Protein AF-A0A9N9NMV2-F1 (afdb_monomer_lite)

pLDDT: mean 78.72, std 19.02, range [40.41, 95.62]

Structure (mmCIF, N/CA/C/O backbone):
data_AF-A0A9N9NMV2-F1
#
_entry.id   AF-A0A9N9NMV2-F1
#
loop_
_atom_site.group_PDB
_atom_site.id
_atom_site.type_symbol
_atom_site.label_atom_id
_atom_site.label_alt_id
_atom_site.label_comp_id
_atom_site.label_asym_id
_atom_site.label_entity_id
_atom_site.label_seq_id
_atom_site.pdbx_PDB_ins_code
_atom_site.Cartn_x
_atom_site.Cartn_y
_atom_site.Cartn_z
_atom_site.occupancy
_atom_site.B_iso_or_equiv
_atom_site.auth_seq_id
_atom_site.auth_comp_id
_atom_site.auth_asym_id
_atom_site.auth_atom_id
_atom_site.pdbx_PDB_model_num
ATOM 1 N N . ALA A 1 1 ? -0.984 -2.106 3.814 1.00 90.88 1 ALA A N 1
ATOM 2 C CA . ALA A 1 1 ? -1.352 -2.382 2.408 1.00 90.88 1 ALA A CA 1
ATOM 3 C C . ALA A 1 1 ? -0.087 -2.462 1.559 1.00 90.88 1 ALA A C 1
ATOM 5 O O . ALA A 1 1 ? 0.941 -1.953 1.983 1.00 90.88 1 ALA A O 1
ATOM 6 N N . PHE A 1 2 ? -0.151 -3.123 0.405 1.00 92.06 2 PHE A N 1
ATOM 7 C CA . PHE A 1 2 ? 0.950 -3.248 -0.552 1.00 92.06 2 PHE A CA 1
ATOM 8 C C . PHE A 1 2 ? 0.561 -2.582 -1.870 1.00 92.06 2 PHE A C 1
ATOM 10 O O . PHE A 1 2 ? -0.522 -2.858 -2.385 1.00 92.06 2 PHE A O 1
ATOM 17 N N . ILE A 1 3 ? 1.445 -1.753 -2.418 1.00 92.06 3 ILE A N 1
ATOM 18 C CA . ILE A 1 3 ? 1.301 -1.085 -3.709 1.00 92.06 3 ILE A CA 1
ATOM 19 C C . ILE A 1 3 ? 2.307 -1.685 -4.689 1.00 92.06 3 ILE A C 1
ATOM 21 O O . ILE A 1 3 ? 3.514 -1.652 -4.457 1.00 92.06 3 ILE A O 1
ATOM 25 N N . GLY A 1 4 ? 1.809 -2.223 -5.797 1.00 89.44 4 GLY A N 1
ATOM 26 C CA . GLY A 1 4 ? 2.611 -2.765 -6.888 1.00 89.44 4 GLY A CA 1
ATOM 27 C C . GLY A 1 4 ? 2.454 -1.963 -8.178 1.00 89.44 4 GLY A C 1
ATOM 28 O O . GLY A 1 4 ? 1.461 -1.258 -8.374 1.00 89.44 4 GLY A O 1
ATOM 29 N N . GLY A 1 5 ? 3.424 -2.130 -9.079 1.00 84.69 5 GLY A N 1
ATOM 30 C CA . GLY A 1 5 ? 3.436 -1.458 -10.381 1.00 84.69 5 GLY A CA 1
ATOM 31 C C . GLY A 1 5 ? 4.019 -0.047 -10.341 1.00 84.69 5 GLY A C 1
ATOM 32 O O . GLY A 1 5 ? 3.703 0.753 -11.213 1.00 84.69 5 GLY A O 1
ATOM 33 N N . LEU A 1 6 ? 4.844 0.270 -9.336 1.00 86.69 6 LEU A N 1
ATOM 34 C CA . LEU A 1 6 ? 5.482 1.581 -9.249 1.00 86.69 6 LEU A CA 1
ATOM 35 C C . LEU A 1 6 ? 6.543 1.747 -10.351 1.00 86.69 6 LEU A C 1
ATOM 37 O O . LEU A 1 6 ? 7.266 0.786 -10.649 1.00 86.69 6 LEU A O 1
ATOM 41 N N . PRO A 1 7 ? 6.680 2.960 -10.921 1.00 82.88 7 PRO A N 1
ATOM 42 C CA . PRO A 1 7 ? 7.760 3.273 -11.850 1.00 82.88 7 PRO A CA 1
ATOM 43 C C . PRO A 1 7 ? 9.118 3.203 -11.142 1.00 82.88 7 PRO A C 1
ATOM 45 O O . PRO A 1 7 ? 9.213 3.293 -9.916 1.00 82.88 7 PRO A O 1
ATOM 48 N N . PHE A 1 8 ? 10.195 3.080 -11.918 1.00 77.81 8 PHE A N 1
ATOM 49 C CA . PHE A 1 8 ? 11.546 3.100 -11.357 1.00 77.81 8 PHE A CA 1
ATOM 50 C C . PHE A 1 8 ? 11.898 4.456 -10.754 1.00 77.81 8 PHE A C 1
ATOM 52 O O . PHE A 1 8 ? 12.479 4.521 -9.674 1.00 77.81 8 PHE A O 1
ATOM 59 N N . GLU A 1 9 ? 11.507 5.536 -11.413 1.00 81.81 9 GLU A N 1
ATOM 60 C CA . GLU A 1 9 ? 11.603 6.887 -10.878 1.00 81.81 9 GLU A CA 1
ATOM 61 C C . GLU A 1 9 ? 10.283 7.193 -10.175 1.00 81.81 9 GLU A C 1
ATOM 63 O O . GLU A 1 9 ? 9.286 7.553 -10.797 1.00 81.81 9 GLU A O 1
ATOM 68 N N . ILE A 1 10 ? 10.262 6.940 -8.867 1.00 86.38 10 ILE A N 1
ATOM 69 C CA . ILE A 1 10 ? 9.138 7.254 -7.991 1.00 86.38 10 ILE A CA 1
ATOM 70 C C . ILE A 1 10 ? 9.648 8.163 -6.887 1.00 86.38 10 ILE A C 1
ATOM 72 O O . ILE A 1 10 ? 10.691 7.890 -6.288 1.00 86.38 10 ILE A O 1
ATOM 76 N N . ASP A 1 11 ? 8.898 9.229 -6.660 1.00 89.44 11 ASP A N 1
ATOM 77 C CA . ASP A 1 11 ? 9.067 10.145 -5.548 1.00 89.44 11 ASP A CA 1
ATOM 78 C C . ASP A 1 11 ? 8.159 9.660 -4.411 1.00 89.44 11 ASP A C 1
ATOM 80 O O . ASP A 1 11 ? 6.947 9.515 -4.598 1.00 89.44 11 ASP A O 1
ATOM 84 N N . GLU A 1 12 ? 8.764 9.292 -3.281 1.00 90.69 12 GLU A N 1
ATOM 85 C CA . GLU A 1 12 ? 8.045 8.708 -2.146 1.00 90.69 12 GLU A CA 1
ATOM 86 C C . GLU A 1 12 ? 7.079 9.712 -1.509 1.00 90.69 12 GLU A C 1
ATOM 88 O O . GLU A 1 12 ? 5.968 9.327 -1.144 1.00 90.69 12 GLU A O 1
ATOM 93 N N . GLU A 1 13 ? 7.458 10.991 -1.445 1.00 91.94 13 GLU A N 1
ATOM 94 C CA . GLU A 1 13 ? 6.618 12.054 -0.890 1.00 91.94 13 GLU A CA 1
ATOM 95 C C . GLU A 1 13 ? 5.375 12.248 -1.760 1.00 91.94 13 GLU A C 1
ATOM 97 O O . GLU A 1 13 ? 4.256 12.166 -1.258 1.00 91.94 13 GLU A O 1
ATOM 102 N N . LYS A 1 14 ? 5.537 12.332 -3.086 1.00 92.69 14 LYS A N 1
ATOM 103 C CA . LYS A 1 14 ? 4.388 12.434 -4.005 1.00 92.69 14 LYS A CA 1
ATOM 104 C C . LYS A 1 14 ? 3.498 11.199 -3.975 1.00 92.69 14 LYS A C 1
ATOM 106 O O . LYS A 1 14 ? 2.275 11.307 -4.088 1.00 92.69 14 LYS A O 1
ATOM 111 N N . LEU A 1 15 ? 4.095 10.008 -3.866 1.00 92.31 15 LEU A N 1
ATOM 112 C CA . LEU A 1 15 ? 3.330 8.769 -3.730 1.00 92.31 15 LEU A CA 1
ATOM 113 C C . LEU A 1 15 ? 2.486 8.810 -2.455 1.00 92.31 15 LEU A C 1
ATOM 115 O O . LEU A 1 15 ? 1.306 8.462 -2.495 1.00 92.31 15 LEU A O 1
ATOM 119 N N . ARG A 1 16 ? 3.080 9.259 -1.347 1.00 94.69 16 ARG A N 1
ATOM 120 C CA . ARG A 1 16 ? 2.394 9.431 -0.072 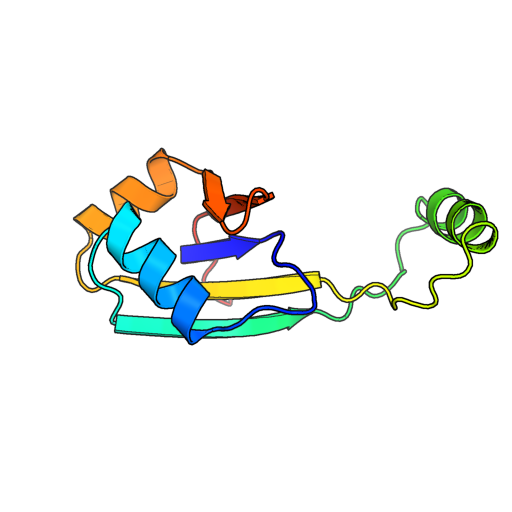1.00 94.69 16 ARG A CA 1
ATOM 121 C C . ARG A 1 16 ? 1.240 10.419 -0.195 1.00 94.69 16 ARG A C 1
ATOM 123 O O . ARG A 1 16 ? 0.121 10.040 0.128 1.00 94.69 16 ARG A O 1
ATOM 130 N N . GLU A 1 17 ? 1.485 11.619 -0.716 1.00 95.06 17 GLU A N 1
ATOM 131 C CA . GLU A 1 17 ? 0.459 12.651 -0.911 1.00 95.06 17 GLU A CA 1
ATOM 132 C C . GLU A 1 17 ? -0.719 12.121 -1.738 1.00 95.06 17 GLU A C 1
ATOM 134 O O . GLU A 1 17 ? -1.874 12.278 -1.352 1.00 95.06 17 GLU A O 1
ATOM 139 N N . SER A 1 18 ? -0.440 11.408 -2.833 1.00 93.88 18 SER A N 1
ATOM 140 C CA . SER A 1 18 ? -1.483 10.831 -3.687 1.00 93.88 18 SER A CA 1
ATOM 141 C C . SER A 1 18 ? -2.303 9.746 -2.981 1.00 93.88 18 SER A C 1
ATOM 143 O O . SER A 1 18 ? -3.519 9.658 -3.161 1.00 93.88 18 SER A O 1
ATOM 145 N N . VAL A 1 19 ? -1.656 8.915 -2.161 1.00 93.62 19 VAL A N 1
ATOM 146 C CA . VAL A 1 19 ? -2.338 7.898 -1.352 1.00 93.62 19 VAL A CA 1
ATOM 147 C C . VAL A 1 19 ? -3.173 8.555 -0.248 1.00 93.62 19 VAL A C 1
ATOM 149 O O . VAL A 1 19 ? -4.310 8.133 -0.027 1.00 93.62 19 VAL A O 1
ATOM 152 N N . GLU A 1 20 ? -2.648 9.598 0.402 1.00 95.19 20 GLU A N 1
ATOM 153 C CA . GLU A 1 20 ? -3.345 10.361 1.441 1.00 95.19 20 GLU A CA 1
ATOM 154 C C . GLU A 1 20 ? -4.569 11.096 0.889 1.00 95.19 20 GLU A C 1
ATOM 156 O O . GLU A 1 20 ? -5.643 11.015 1.484 1.00 95.19 20 GLU A O 1
ATOM 161 N N . GLU A 1 21 ? -4.448 11.723 -0.283 1.00 94.25 21 GLU A N 1
ATOM 162 C CA . GLU A 1 21 ? -5.562 12.377 -0.976 1.00 94.25 21 GLU A CA 1
ATOM 163 C C . GLU A 1 21 ? -6.658 11.372 -1.357 1.00 94.25 21 GLU A C 1
ATOM 165 O O . GLU A 1 21 ? -7.851 11.662 -1.243 1.00 94.25 21 GLU A O 1
ATOM 170 N N . LYS A 1 22 ? -6.272 10.165 -1.796 1.00 93.88 22 LYS A N 1
ATOM 171 C CA . LYS A 1 22 ? -7.236 9.193 -2.317 1.00 93.88 22 LYS A CA 1
ATOM 172 C C . LYS A 1 22 ? -7.939 8.376 -1.239 1.00 93.88 22 LYS A C 1
ATOM 174 O O . LYS A 1 22 ? -9.122 8.065 -1.388 1.00 93.88 22 LYS A O 1
ATOM 179 N N . PHE A 1 23 ? -7.213 7.974 -0.201 1.00 94.19 23 PHE A N 1
ATOM 180 C CA . PHE A 1 23 ? -7.686 6.985 0.769 1.00 94.19 23 PHE A CA 1
ATOM 181 C C . PHE A 1 23 ? -7.725 7.507 2.203 1.00 94.19 23 PHE A C 1
ATOM 183 O O . PHE A 1 23 ? -8.437 6.932 3.028 1.00 94.19 23 PHE A O 1
ATOM 190 N N . GLY A 1 24 ? -7.011 8.592 2.492 1.00 93.94 24 GLY A N 1
ATOM 191 C CA . GLY A 1 24 ? -6.874 9.174 3.820 1.00 93.94 24 GLY A CA 1
ATOM 192 C C . GLY A 1 24 ? -5.487 8.961 4.421 1.00 93.94 24 GLY A C 1
ATOM 193 O O . GLY A 1 24 ? -4.608 8.330 3.833 1.00 93.94 24 GLY A O 1
ATOM 194 N N . LYS A 1 25 ? -5.301 9.523 5.615 1.00 95.62 25 LYS A N 1
ATOM 195 C CA . LYS A 1 25 ? -3.995 9.730 6.245 1.00 95.62 25 LYS A CA 1
ATOM 196 C C . LYS A 1 25 ? -3.158 8.448 6.367 1.00 95.62 25 LYS A C 1
ATOM 198 O O . LYS A 1 25 ? -3.621 7.391 6.808 1.00 95.62 25 LYS A O 1
ATOM 203 N N . VAL A 1 26 ? -1.884 8.580 6.015 1.00 95.19 26 VAL A N 1
ATOM 204 C CA . VAL A 1 26 ? -0.871 7.526 6.068 1.00 95.19 26 VAL A CA 1
ATOM 205 C C . VAL A 1 26 ? -0.038 7.732 7.333 1.00 95.19 26 VAL A C 1
ATOM 207 O O . VAL A 1 26 ? 0.360 8.845 7.662 1.00 95.19 26 VAL A O 1
ATOM 210 N N . LEU A 1 27 ? 0.233 6.676 8.091 1.00 94.38 27 LEU A N 1
ATOM 211 C CA . LEU A 1 27 ? 1.205 6.729 9.188 1.00 94.38 27 LEU A CA 1
ATOM 212 C C . LEU A 1 27 ? 2.610 6.544 8.635 1.00 94.38 27 LEU A C 1
ATOM 214 O O . LEU A 1 27 ? 3.508 7.338 8.908 1.00 94.38 27 LEU A O 1
ATOM 218 N N . TRP A 1 28 ? 2.764 5.534 7.788 1.00 92.19 28 TRP A N 1
ATOM 219 C CA . TRP A 1 28 ? 4.056 5.092 7.306 1.00 92.19 28 TRP A CA 1
ATOM 220 C C . TRP A 1 28 ? 3.957 4.588 5.867 1.00 92.19 28 TRP A C 1
ATOM 222 O O . TRP A 1 28 ? 2.971 3.958 5.480 1.00 92.19 28 TRP A O 1
ATOM 232 N N . ILE A 1 29 ? 4.981 4.886 5.073 1.00 93.06 29 ILE A N 1
ATOM 233 C CA . ILE A 1 29 ? 5.148 4.385 3.714 1.00 93.06 29 ILE A CA 1
ATOM 234 C C . ILE A 1 29 ? 6.611 4.003 3.518 1.00 93.06 29 ILE A C 1
ATOM 236 O O . ILE A 1 29 ? 7.495 4.702 4.000 1.00 93.06 29 ILE A O 1
ATOM 240 N N . GLU A 1 30 ? 6.855 2.895 2.830 1.00 91.88 30 GLU A N 1
ATOM 241 C CA . GLU A 1 30 ? 8.204 2.438 2.503 1.00 91.88 30 GLU A CA 1
ATOM 242 C C . GLU A 1 30 ? 8.240 1.918 1.075 1.00 91.88 30 GLU A C 1
ATOM 244 O O . GLU A 1 30 ? 7.567 0.937 0.746 1.00 91.88 30 GLU A O 1
ATOM 249 N N . VAL A 1 31 ? 9.038 2.565 0.223 1.00 91.06 31 VAL A N 1
ATOM 250 C CA . VAL A 1 31 ? 9.270 2.118 -1.152 1.00 91.06 31 VAL A CA 1
ATOM 251 C C . VAL A 1 31 ? 10.428 1.119 -1.201 1.00 91.06 31 VAL A C 1
ATOM 253 O O . VAL A 1 31 ? 11.596 1.456 -1.010 1.00 91.06 31 VAL A O 1
ATOM 256 N N . VAL A 1 32 ? 10.117 -0.121 -1.570 1.00 87.56 32 VAL A N 1
ATOM 257 C CA . VAL A 1 32 ? 11.071 -1.225 -1.690 1.00 87.56 32 VAL A CA 1
ATOM 258 C C . VAL A 1 32 ? 11.403 -1.492 -3.160 1.00 87.56 32 VAL A C 1
ATOM 260 O O . VAL A 1 32 ? 10.556 -1.439 -4.056 1.00 87.56 32 VAL A O 1
ATOM 263 N N . ARG A 1 33 ? 12.678 -1.792 -3.430 1.00 82.00 33 ARG A N 1
ATOM 264 C CA . ARG A 1 33 ? 13.152 -2.238 -4.748 1.00 82.00 33 ARG A CA 1
ATOM 265 C C . ARG A 1 33 ? 13.240 -3.760 -4.762 1.00 82.00 33 ARG A C 1
ATOM 267 O O . ARG A 1 33 ? 14.122 -4.331 -4.126 1.00 82.00 33 ARG A O 1
ATOM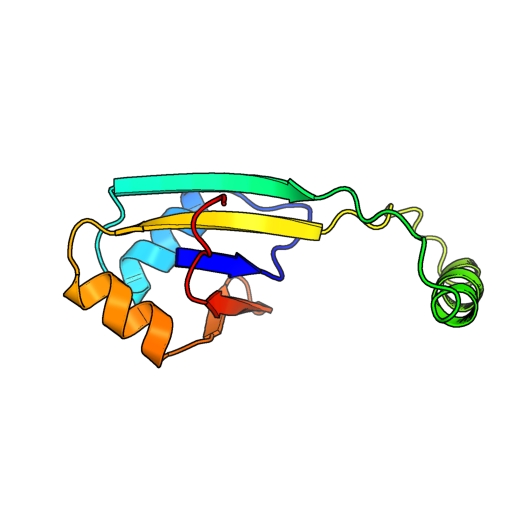 274 N N . GLU A 1 34 ? 12.373 -4.418 -5.522 1.00 68.31 34 GLU A N 1
ATOM 275 C CA . GLU A 1 34 ? 12.417 -5.868 -5.694 1.00 68.31 34 GLU A CA 1
ATOM 276 C C . GLU A 1 34 ? 13.381 -6.245 -6.830 1.00 68.31 34 GLU A C 1
ATOM 278 O O . GLU A 1 34 ? 13.231 -5.818 -7.981 1.00 68.31 34 GLU A O 1
ATOM 283 N N . ARG A 1 35 ? 14.387 -7.074 -6.516 1.00 62.94 35 ARG A N 1
ATOM 284 C CA . ARG A 1 35 ? 15.186 -7.774 -7.532 1.00 62.94 35 ARG A CA 1
ATOM 285 C C . ARG A 1 35 ? 14.360 -8.929 -8.079 1.00 62.94 35 ARG A C 1
ATOM 287 O O . ARG A 1 35 ? 14.286 -9.978 -7.444 1.00 62.94 35 ARG A O 1
ATOM 294 N N . VAL A 1 36 ? 13.808 -8.774 -9.279 1.00 57.91 36 VAL A N 1
ATOM 295 C CA . VAL A 1 36 ? 13.224 -9.913 -9.991 1.00 57.91 36 VAL A CA 1
ATOM 296 C C . VAL A 1 36 ? 14.365 -10.841 -10.408 1.00 57.91 36 VAL A C 1
ATOM 298 O O . VAL A 1 36 ? 15.172 -10.510 -11.277 1.00 57.91 36 VAL A O 1
ATOM 301 N N . ARG A 1 37 ? 14.467 -12.002 -9.754 1.00 52.81 37 ARG A N 1
ATOM 302 C CA . ARG A 1 37 ? 15.320 -13.097 -10.224 1.00 52.81 37 ARG A CA 1
ATOM 303 C C . ARG A 1 37 ? 14.603 -13.769 -11.390 1.00 52.81 37 ARG A C 1
ATOM 305 O O . ARG A 1 37 ? 13.487 -14.252 -11.238 1.00 52.81 37 ARG A O 1
ATOM 312 N N . ILE A 1 38 ? 15.237 -13.781 -12.557 1.00 55.22 38 ILE A N 1
ATOM 313 C CA . ILE A 1 38 ? 14.746 -14.517 -13.723 1.00 55.22 38 ILE A CA 1
ATOM 314 C C . ILE A 1 38 ? 15.031 -16.003 -13.456 1.00 55.22 38 ILE A C 1
ATOM 316 O O . ILE A 1 38 ? 16.117 -16.479 -13.770 1.00 55.22 38 ILE A O 1
ATOM 320 N N . THR A 1 39 ? 14.117 -16.720 -12.798 1.00 47.28 39 THR A N 1
ATOM 321 C CA . THR A 1 39 ? 14.264 -18.173 -12.551 1.00 47.28 39 THR A CA 1
ATOM 322 C C . THR A 1 39 ? 13.111 -19.028 -13.065 1.00 47.28 39 THR A C 1
ATOM 324 O O . THR A 1 39 ? 13.198 -20.244 -12.960 1.00 47.28 39 THR A O 1
ATOM 327 N N . ASP A 1 40 ? 12.087 -18.452 -13.694 1.00 43.31 40 ASP A N 1
ATOM 328 C CA . ASP A 1 40 ? 11.014 -19.244 -14.299 1.00 43.31 40 ASP A CA 1
ATOM 329 C C . ASP A 1 40 ? 11.199 -19.355 -15.814 1.00 43.31 40 ASP A C 1
ATOM 331 O O . ASP A 1 40 ? 11.182 -18.368 -16.558 1.00 43.31 40 ASP A O 1
ATOM 335 N N . THR A 1 41 ? 11.361 -20.598 -16.257 1.00 45.41 41 THR A N 1
ATOM 336 C CA . THR A 1 41 ? 11.619 -21.111 -17.611 1.00 45.41 41 THR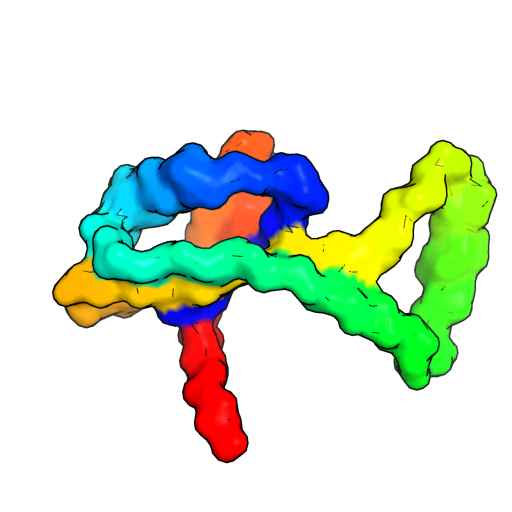 A CA 1
ATOM 337 C C . THR A 1 41 ? 10.582 -20.726 -18.680 1.00 45.41 41 THR A C 1
ATOM 339 O O . THR A 1 41 ? 10.688 -21.174 -19.816 1.00 45.41 41 THR A O 1
ATOM 342 N N . GLY A 1 42 ? 9.630 -19.839 -18.377 1.00 46.53 42 GLY A N 1
ATOM 343 C CA . GLY A 1 42 ? 8.745 -19.181 -19.349 1.00 46.53 42 GLY A CA 1
ATOM 344 C C . GLY A 1 42 ? 9.168 -17.759 -19.754 1.00 46.53 42 GLY A C 1
ATOM 345 O O . GLY A 1 42 ? 8.525 -17.157 -20.607 1.00 46.53 42 GLY A O 1
ATOM 346 N N . SER A 1 43 ? 10.233 -17.203 -19.157 1.00 49.56 43 SER A N 1
ATOM 347 C CA . SER A 1 43 ? 10.652 -15.797 -19.343 1.00 49.56 43 SER A CA 1
ATOM 348 C C . SER A 1 43 ? 11.766 -15.579 -20.374 1.00 49.56 43 SER A C 1
ATOM 350 O O . SER A 1 43 ? 12.151 -14.433 -20.613 1.00 49.56 43 SER A O 1
ATOM 352 N N . LEU A 1 44 ? 12.280 -16.641 -21.006 1.00 49.06 44 LEU A N 1
ATOM 353 C CA . LEU A 1 44 ? 13.294 -16.508 -22.063 1.00 49.06 44 LEU A CA 1
ATOM 354 C C . LEU A 1 44 ? 12.737 -15.760 -23.285 1.00 49.06 44 LEU A C 1
ATOM 356 O O . LEU A 1 44 ? 13.415 -14.886 -23.814 1.00 49.06 44 LEU A O 1
ATOM 360 N N . SER A 1 45 ? 11.461 -15.963 -23.634 1.00 50.91 45 SER A N 1
ATOM 361 C CA . SER A 1 45 ? 10.822 -15.248 -24.750 1.00 50.91 45 SER A CA 1
ATOM 362 C C . SER A 1 45 ? 10.621 -13.748 -24.485 1.00 50.91 45 SER A C 1
ATOM 364 O O . SER A 1 45 ? 10.746 -12.943 -25.407 1.00 50.91 45 SER A O 1
ATOM 366 N N . LEU A 1 46 ? 10.367 -13.338 -23.233 1.00 51.53 46 LEU A N 1
ATOM 367 C CA . LEU A 1 46 ? 10.292 -11.916 -22.871 1.00 51.53 46 LEU A CA 1
ATOM 368 C C . LEU A 1 46 ? 11.683 -11.270 -22.834 1.00 51.53 46 LEU A C 1
ATOM 370 O O . LEU A 1 46 ? 11.849 -10.157 -23.327 1.00 51.53 46 LEU A O 1
ATOM 374 N N . ALA A 1 47 ? 12.680 -11.966 -22.281 1.00 52.31 47 ALA A N 1
ATOM 375 C CA . ALA A 1 47 ? 14.052 -11.469 -22.215 1.00 52.31 47 ALA A CA 1
ATOM 376 C C . ALA A 1 47 ? 14.715 -11.370 -23.606 1.00 52.31 47 ALA A C 1
ATOM 378 O O . ALA A 1 47 ? 15.497 -10.450 -23.841 1.00 52.31 47 ALA A O 1
ATOM 379 N N . GLU A 1 48 ? 14.388 -12.271 -24.540 1.00 50.25 48 GLU A N 1
ATOM 380 C CA . GLU A 1 48 ? 14.860 -12.210 -25.932 1.00 50.25 48 GLU A CA 1
ATOM 381 C C . GLU A 1 48 ? 14.168 -11.104 -26.739 1.00 50.25 48 GLU A C 1
ATOM 383 O O . GLU A 1 48 ? 14.851 -10.365 -27.448 1.00 50.25 48 GLU A O 1
ATOM 388 N N . ASN A 1 49 ? 12.860 -10.882 -26.557 1.00 52.78 49 ASN A N 1
ATOM 389 C CA . ASN A 1 49 ? 12.166 -9.757 -27.200 1.00 52.78 49 ASN A CA 1
ATOM 390 C C . ASN A 1 49 ? 12.636 -8.384 -26.686 1.00 52.78 49 ASN A C 1
ATOM 392 O O . ASN A 1 49 ? 12.601 -7.398 -27.423 1.00 52.78 49 ASN A O 1
ATOM 396 N N . MET A 1 50 ? 13.125 -8.309 -25.445 1.00 52.41 50 MET A N 1
ATOM 397 C CA . MET A 1 50 ? 13.664 -7.080 -24.852 1.00 52.41 50 MET A CA 1
ATOM 398 C C . MET A 1 50 ? 15.080 -6.715 -25.330 1.00 52.41 50 MET A C 1
ATOM 400 O O . MET A 1 50 ? 15.534 -5.614 -25.039 1.00 52.41 50 MET A O 1
ATOM 404 N N . ARG A 1 51 ? 15.780 -7.567 -26.098 1.00 49.50 51 ARG A N 1
ATOM 405 C CA . ARG A 1 51 ? 17.084 -7.195 -26.692 1.00 49.50 51 ARG A CA 1
ATOM 406 C C . ARG A 1 51 ? 16.978 -6.236 -27.881 1.00 49.50 51 ARG A C 1
ATOM 408 O O . ARG A 1 51 ? 17.960 -5.565 -28.175 1.00 49.50 51 ARG A O 1
ATOM 415 N N . ASN A 1 52 ? 15.823 -6.144 -28.547 1.00 44.84 52 ASN A N 1
ATOM 416 C CA . ASN A 1 52 ? 15.656 -5.297 -29.741 1.00 44.84 52 ASN A CA 1
ATOM 417 C C . ASN A 1 52 ? 15.248 -3.845 -29.443 1.00 44.84 52 ASN A C 1
ATOM 419 O O . ASN A 1 52 ? 15.340 -2.994 -30.324 1.00 44.84 52 ASN A O 1
ATOM 423 N N . PHE A 1 53 ? 14.847 -3.535 -28.211 1.00 47.12 53 PHE A N 1
ATOM 424 C CA . PHE A 1 53 ? 14.659 -2.162 -27.750 1.00 47.12 53 PHE A CA 1
ATOM 425 C C . PHE A 1 53 ? 15.769 -1.873 -26.751 1.00 47.12 53 PHE A C 1
ATOM 427 O O . PHE A 1 53 ? 15.742 -2.407 -25.649 1.00 47.12 53 PHE A O 1
ATOM 434 N N . GLY A 1 54 ? 16.765 -1.082 -27.154 1.00 40.41 54 GLY A N 1
ATOM 435 C CA . GLY A 1 54 ? 17.969 -0.756 -26.384 1.00 40.41 54 GLY A CA 1
ATOM 436 C C . GLY A 1 54 ? 17.711 0.015 -25.086 1.00 40.41 54 GLY A C 1
ATOM 437 O O . GLY A 1 54 ? 18.187 1.130 -24.925 1.00 40.41 54 GLY A O 1
ATOM 438 N N . ASN A 1 55 ? 16.983 -0.583 -24.148 1.00 42.12 55 ASN A N 1
ATOM 439 C CA . ASN A 1 55 ? 16.763 -0.072 -22.811 1.00 42.12 55 ASN A CA 1
ATOM 440 C C . ASN A 1 55 ? 17.232 -1.141 -21.829 1.00 42.12 55 ASN A C 1
ATOM 442 O O . ASN A 1 55 ? 16.514 -2.071 -21.471 1.00 42.12 55 ASN A O 1
ATOM 446 N N . HIS A 1 56 ? 18.479 -0.995 -21.393 1.00 46.28 56 HIS A N 1
ATOM 447 C CA . HIS A 1 56 ? 19.124 -1.791 -20.353 1.00 46.28 56 HIS A CA 1
ATOM 448 C C . HIS A 1 56 ? 18.540 -1.444 -18.966 1.00 46.28 56 HIS A C 1
ATOM 450 O O . HIS A 1 56 ? 19.259 -1.192 -18.001 1.00 46.28 56 HIS A O 1
ATOM 456 N N . HIS A 1 57 ? 17.212 -1.367 -18.867 1.00 47.84 57 HIS A N 1
ATOM 457 C CA . HIS A 1 57 ? 16.501 -1.085 -17.637 1.00 47.84 57 HIS A CA 1
ATOM 458 C C . HIS A 1 57 ? 16.207 -2.422 -16.969 1.00 47.84 57 HIS A C 1
ATOM 460 O O . HIS A 1 57 ? 15.161 -3.039 -17.157 1.00 47.84 57 HIS A O 1
ATOM 466 N N . SER A 1 58 ? 17.227 -2.902 -16.261 1.00 47.88 58 SER A N 1
ATOM 467 C CA . SER A 1 58 ? 17.196 -4.094 -15.425 1.00 47.88 58 SER A CA 1
ATOM 468 C C . SER A 1 58 ? 15.837 -4.262 -14.731 1.00 47.88 58 SER A C 1
ATOM 470 O O . SER A 1 58 ? 15.240 -3.283 -14.280 1.00 47.88 58 SER A O 1
ATOM 472 N N . LEU A 1 59 ? 15.364 -5.509 -14.692 1.00 57.50 59 LEU A N 1
ATOM 473 C CA . LEU A 1 59 ? 14.020 -6.005 -14.359 1.00 57.50 59 LEU A CA 1
ATOM 474 C C . LEU A 1 59 ? 13.553 -5.709 -12.911 1.00 57.50 59 LEU A C 1
ATOM 476 O O . LEU A 1 59 ? 12.824 -6.489 -12.309 1.00 57.50 59 LEU A O 1
ATOM 480 N N . PHE A 1 60 ? 13.994 -4.611 -12.307 1.00 57.62 60 PHE A N 1
ATOM 481 C CA . PHE A 1 60 ? 13.616 -4.181 -10.973 1.00 57.62 60 PHE A CA 1
ATOM 482 C C . PHE A 1 60 ? 12.177 -3.671 -10.977 1.00 57.62 60 PHE A C 1
ATOM 484 O O . PHE A 1 60 ? 11.854 -2.684 -11.640 1.00 57.62 60 PHE A O 1
ATOM 491 N N . LYS A 1 61 ? 11.318 -4.318 -10.193 1.00 70.19 61 LYS A N 1
ATOM 492 C CA . LYS A 1 61 ? 9.984 -3.801 -9.886 1.00 70.19 61 LYS A CA 1
ATOM 493 C C . LYS A 1 61 ? 10.080 -3.016 -8.584 1.00 70.19 61 LYS A C 1
ATOM 495 O O . LYS A 1 61 ? 10.657 -3.503 -7.613 1.00 70.19 61 LYS A O 1
ATOM 500 N N . LYS A 1 62 ? 9.546 -1.795 -8.556 1.00 84.81 62 LYS A N 1
ATOM 501 C CA . LYS A 1 62 ? 9.341 -1.078 -7.296 1.00 84.81 62 LYS A CA 1
ATOM 502 C C . LYS A 1 62 ? 7.963 -1.412 -6.741 1.00 84.81 62 LYS A C 1
ATOM 504 O O . LYS A 1 62 ? 6.980 -1.535 -7.479 1.00 84.81 62 LYS A O 1
ATOM 509 N N . CYS A 1 63 ? 7.909 -1.558 -5.431 1.00 89.94 63 CYS A N 1
ATOM 510 C CA . CYS A 1 63 ? 6.687 -1.727 -4.669 1.00 89.94 63 CYS A CA 1
ATOM 511 C C . CYS A 1 63 ? 6.748 -0.843 -3.427 1.00 89.94 63 CYS A C 1
ATOM 513 O O . CYS A 1 63 ? 7.813 -0.344 -3.076 1.00 89.94 63 CYS A O 1
ATOM 515 N N . ALA A 1 64 ? 5.606 -0.605 -2.794 1.00 91.81 64 ALA A N 1
ATOM 516 C CA . ALA A 1 64 ? 5.569 0.120 -1.537 1.00 91.81 64 ALA A CA 1
ATOM 517 C C . ALA A 1 64 ? 4.677 -0.571 -0.518 1.00 91.81 64 ALA A C 1
ATOM 519 O O . ALA A 1 64 ? 3.635 -1.135 -0.860 1.00 91.81 64 ALA A O 1
ATOM 520 N N . PHE A 1 65 ? 5.071 -0.484 0.743 1.00 93.00 65 PHE A N 1
ATOM 521 C CA . PHE A 1 65 ? 4.221 -0.813 1.873 1.00 93.00 65 PHE A CA 1
ATOM 522 C C . PHE A 1 65 ? 3.645 0.471 2.443 1.00 93.00 65 PHE A C 1
ATOM 524 O O . PHE A 1 65 ? 4.333 1.480 2.517 1.00 93.00 65 PHE A O 1
ATOM 531 N N . VAL A 1 66 ? 2.366 0.435 2.803 1.00 93.31 66 VAL A N 1
ATOM 532 C CA . VAL A 1 66 ? 1.650 1.589 3.353 1.00 93.31 66 VAL A CA 1
ATOM 533 C C . VAL A 1 66 ? 0.888 1.171 4.596 1.00 93.31 66 VAL A C 1
ATOM 535 O O . VAL A 1 66 ? 0.089 0.231 4.551 1.00 93.31 66 VAL A O 1
ATOM 538 N N . GLU A 1 67 ? 1.082 1.900 5.682 1.00 94.12 67 GLU A N 1
ATOM 539 C CA . GLU A 1 67 ? 0.276 1.824 6.891 1.00 94.12 67 GLU A CA 1
ATOM 540 C C . GLU A 1 67 ? -0.636 3.048 6.975 1.00 94.12 67 GLU A C 1
ATOM 542 O O . GLU A 1 67 ? -0.174 4.186 6.925 1.00 94.12 67 GLU A O 1
ATOM 547 N N . PHE A 1 68 ? -1.942 2.817 7.088 1.00 94.50 68 PHE A N 1
ATOM 548 C CA . PHE A 1 68 ? -2.935 3.881 7.230 1.00 94.50 68 PHE A CA 1
ATOM 549 C C . PHE A 1 68 ? -3.205 4.163 8.704 1.00 94.50 68 PHE A C 1
ATOM 551 O O . PHE A 1 68 ? -3.165 3.243 9.520 1.00 94.50 68 PHE A O 1
ATOM 558 N N . SER A 1 69 ? -3.545 5.410 9.040 1.00 95.00 69 SER A N 1
ATOM 559 C CA . SER A 1 69 ? -3.903 5.766 10.420 1.00 95.00 69 SER A CA 1
ATOM 560 C C . SER A 1 69 ? -5.217 5.151 10.874 1.00 95.00 69 SER A C 1
ATOM 562 O O . SER A 1 69 ? -5.421 4.939 12.065 1.00 95.00 69 SER A O 1
ATOM 564 N N . GLU A 1 70 ? -6.111 4.868 9.930 1.00 95.31 70 GLU A N 1
ATOM 565 C CA . GLU A 1 70 ? -7.443 4.355 10.210 1.00 95.31 70 GLU A CA 1
ATOM 566 C C . GLU A 1 70 ? -7.744 3.098 9.397 1.00 95.31 70 GLU A C 1
ATOM 568 O O . GLU A 1 70 ? -7.396 2.972 8.218 1.00 95.31 70 GLU A O 1
ATOM 573 N N . LYS A 1 71 ? -8.484 2.176 10.022 1.00 93.25 71 LYS A N 1
ATOM 574 C CA . LYS A 1 71 ? -8.947 0.949 9.368 1.00 93.25 71 LYS A CA 1
ATOM 575 C C . LYS A 1 71 ? -9.853 1.251 8.167 1.00 93.25 71 LYS A C 1
ATOM 577 O O . LYS A 1 71 ? -9.756 0.568 7.154 1.00 93.25 71 LYS A O 1
ATOM 582 N N . SER A 1 72 ? -10.678 2.295 8.249 1.00 95.38 72 SER A N 1
ATOM 583 C CA . SER A 1 72 ? -11.572 2.717 7.163 1.00 95.38 72 SER A CA 1
ATOM 584 C C . SER A 1 72 ? -10.806 3.111 5.894 1.00 95.38 72 SER A C 1
ATOM 586 O O . SER A 1 72 ? -11.192 2.704 4.799 1.00 95.38 72 SER A O 1
ATOM 588 N N . CYS A 1 73 ? -9.686 3.832 6.034 1.00 94.62 73 CYS A N 1
ATOM 589 C CA . CYS A 1 73 ? -8.794 4.191 4.926 1.00 94.62 73 CYS A CA 1
ATOM 590 C C . CYS A 1 73 ? -8.194 2.945 4.271 1.00 94.62 73 CYS A C 1
ATOM 592 O O . CYS A 1 73 ? -8.215 2.799 3.048 1.00 94.62 73 CYS A O 1
ATOM 594 N N . TYR A 1 74 ? -7.729 2.006 5.100 1.00 93.50 74 TYR A N 1
ATOM 595 C CA . TYR A 1 74 ? -7.230 0.720 4.631 1.00 93.50 74 TYR A CA 1
ATOM 596 C C . TYR A 1 74 ? -8.303 -0.063 3.864 1.00 93.50 74 TYR A C 1
ATOM 598 O O . TYR A 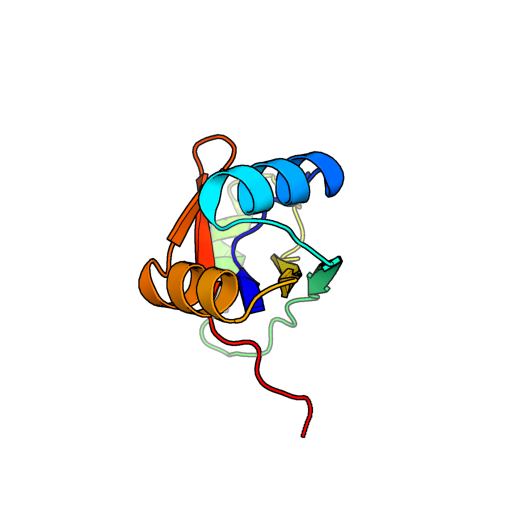1 74 ? -8.054 -0.488 2.738 1.00 93.50 74 TYR A O 1
ATOM 606 N N . ASP A 1 75 ? -9.500 -0.238 4.429 1.00 94.25 75 ASP A N 1
ATOM 607 C CA . ASP A 1 75 ? -10.579 -0.981 3.771 1.00 94.25 75 ASP A CA 1
ATOM 608 C C . ASP A 1 75 ? -10.979 -0.327 2.442 1.00 94.25 75 ASP A C 1
ATOM 610 O O . ASP A 1 75 ? -11.144 -1.030 1.446 1.00 94.25 75 ASP A O 1
ATOM 614 N N . ASN A 1 76 ? -11.058 1.008 2.388 1.00 94.25 76 ASN A N 1
ATOM 615 C CA . ASN A 1 76 ? -11.336 1.741 1.154 1.00 94.25 76 ASN A CA 1
ATOM 616 C C . ASN A 1 76 ? -10.260 1.478 0.086 1.00 94.25 76 ASN A C 1
ATOM 618 O O . ASN A 1 76 ? -10.574 1.097 -1.043 1.00 94.25 76 ASN A O 1
ATOM 622 N N . ALA A 1 77 ? -8.985 1.571 0.469 1.00 93.75 77 ALA A N 1
ATOM 623 C CA . ALA A 1 77 ? -7.865 1.282 -0.415 1.00 93.75 77 ALA A CA 1
ATOM 624 C C . ALA A 1 77 ? -7.918 -0.145 -0.982 1.00 93.75 77 ALA A C 1
ATOM 626 O O . ALA A 1 77 ? -7.801 -0.354 -2.192 1.00 93.75 77 ALA A O 1
ATOM 627 N N . ILE A 1 78 ? -8.163 -1.139 -0.127 1.00 94.12 78 ILE A N 1
ATOM 628 C CA . ILE A 1 78 ? -8.258 -2.542 -0.545 1.00 94.12 78 ILE A CA 1
ATOM 629 C C . ILE A 1 78 ? -9.491 -2.802 -1.422 1.00 94.12 78 ILE A C 1
ATOM 631 O O . ILE A 1 78 ? -9.409 -3.599 -2.361 1.00 94.12 78 ILE A O 1
ATOM 635 N N . ASN A 1 79 ? -10.615 -2.136 -1.149 1.00 93.50 79 ASN A N 1
ATOM 636 C CA . ASN A 1 79 ? -11.839 -2.271 -1.937 1.00 93.50 79 ASN A CA 1
ATOM 637 C C . ASN A 1 79 ? -11.691 -1.658 -3.333 1.00 93.50 79 ASN A C 1
ATOM 639 O O . ASN A 1 79 ? -12.122 -2.271 -4.308 1.00 93.50 79 ASN A O 1
ATOM 643 N N . GLN A 1 80 ? -11.031 -0.500 -3.450 1.00 92.94 80 GLN A N 1
ATOM 644 C CA . GLN A 1 80 ? -10.806 0.148 -4.743 1.00 92.94 80 GLN A CA 1
ATOM 645 C C . GLN A 1 80 ? -9.818 -0.635 -5.624 1.00 92.94 80 GLN A C 1
ATOM 647 O O . GLN A 1 80 ? -9.925 -0.598 -6.851 1.00 92.94 80 GLN A O 1
ATOM 652 N N . ARG A 1 81 ? -8.870 -1.369 -5.014 1.00 91.12 81 ARG A N 1
ATOM 653 C CA . ARG A 1 81 ? -7.837 -2.231 -5.641 1.00 91.12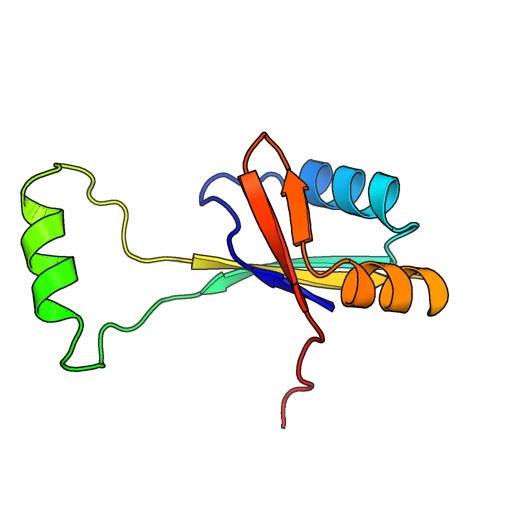 81 ARG A CA 1
ATOM 654 C C . ARG A 1 81 ? -6.829 -1.535 -6.555 1.00 91.12 81 ARG A C 1
ATOM 656 O O . ARG A 1 81 ? -5.723 -2.046 -6.730 1.00 91.12 81 ARG A O 1
ATOM 663 N N . THR A 1 82 ? -7.190 -0.416 -7.169 1.00 92.88 82 THR A N 1
ATOM 664 C CA . THR A 1 82 ? -6.343 0.343 -8.088 1.00 92.88 82 THR A CA 1
ATOM 665 C C . THR A 1 82 ? -6.580 1.838 -7.944 1.00 92.88 82 THR A C 1
ATOM 667 O O . THR A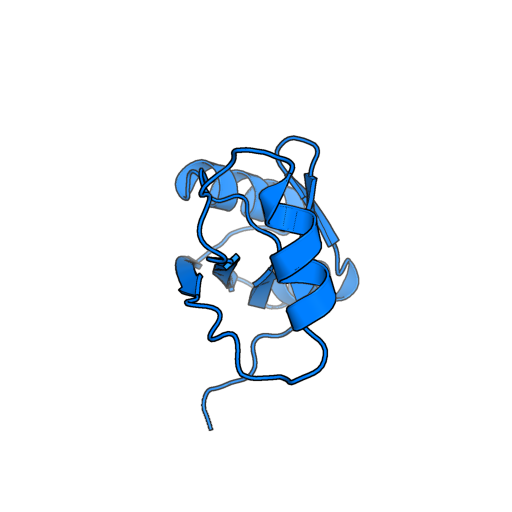 1 82 ? -7.674 2.274 -7.579 1.00 92.88 82 THR A O 1
ATOM 670 N N . PHE A 1 83 ? -5.559 2.631 -8.241 1.00 92.44 83 PHE A N 1
ATOM 671 C CA . PHE A 1 83 ? -5.656 4.086 -8.309 1.00 92.44 83 PHE A CA 1
ATOM 672 C C . PHE A 1 83 ? -4.675 4.632 -9.344 1.00 92.44 83 PHE A C 1
ATOM 674 O O . PHE A 1 83 ? -3.719 3.954 -9.718 1.00 92.44 83 PHE A O 1
ATOM 681 N N . THR A 1 84 ? -4.935 5.841 -9.831 1.00 90.25 84 THR A N 1
ATOM 682 C CA . THR A 1 84 ? -4.094 6.483 -10.842 1.00 90.25 84 THR A CA 1
ATOM 683 C C . THR A 1 84 ? -3.079 7.396 -10.168 1.00 90.25 84 THR A C 1
ATOM 685 O O . THR A 1 84 ? -3.461 8.253 -9.379 1.00 90.25 84 THR A O 1
ATOM 688 N N . PHE A 1 85 ? -1.806 7.239 -10.520 1.00 88.69 85 PHE A N 1
ATOM 689 C CA . PHE A 1 85 ? -0.695 8.074 -10.074 1.00 88.69 85 PHE A CA 1
ATOM 690 C C . PHE A 1 85 ? 0.172 8.425 -11.285 1.00 88.69 85 PHE A C 1
ATOM 692 O O . PHE A 1 85 ? 0.623 7.527 -11.996 1.00 88.69 85 PHE A O 1
ATOM 699 N N . ASN A 1 86 ? 0.380 9.716 -11.559 1.00 87.19 86 ASN A N 1
ATOM 700 C CA . ASN A 1 86 ? 1.112 10.198 -12.743 1.00 87.19 86 ASN A CA 1
ATOM 701 C C . ASN A 1 86 ? 0.653 9.541 -14.065 1.00 87.19 86 ASN A C 1
ATOM 703 O O . ASN A 1 86 ? 1.467 9.168 -14.905 1.00 87.19 86 ASN A O 1
ATOM 707 N N . GLY A 1 87 ? -0.660 9.339 -14.231 1.00 85.38 87 GLY A N 1
ATOM 708 C CA . GLY A 1 87 ? -1.242 8.693 -15.416 1.00 85.38 87 GLY A CA 1
ATOM 709 C C . GLY A 1 87 ? -1.071 7.169 -15.486 1.00 85.38 87 GLY A C 1
ATOM 710 O O . GLY A 1 87 ? -1.585 6.547 -16.412 1.00 85.38 87 GLY A O 1
ATOM 711 N N . MET A 1 88 ? -0.407 6.545 -14.510 1.00 84.81 88 MET A N 1
ATOM 712 C CA . MET A 1 88 ? -0.261 5.093 -14.412 1.00 84.81 88 MET A CA 1
ATOM 713 C C . MET A 1 88 ? -1.263 4.512 -13.424 1.00 84.81 88 MET A C 1
ATOM 715 O O . MET A 1 88 ? -1.496 5.070 -12.353 1.00 84.81 88 MET A O 1
ATOM 719 N N . GLN A 1 89 ? -1.824 3.354 -13.757 1.00 88.38 89 GLN A N 1
ATOM 720 C CA . GLN A 1 89 ? -2.701 2.628 -12.850 1.00 88.38 89 GLN A CA 1
ATOM 721 C C . GLN A 1 89 ? -1.867 1.747 -11.914 1.00 88.38 89 GLN A C 1
ATOM 723 O O . GLN A 1 89 ? -1.317 0.723 -12.318 1.00 88.38 89 GLN A O 1
ATOM 728 N N . LEU A 1 90 ? -1.786 2.153 -10.651 1.00 91.38 90 LEU A N 1
ATOM 729 C CA . LEU A 1 90 ? -1.135 1.401 -9.589 1.00 91.38 90 LEU A CA 1
ATOM 730 C C . LEU A 1 90 ? -2.120 0.429 -8.951 1.00 91.38 90 LEU A C 1
ATOM 732 O O . LEU A 1 90 ? -3.322 0.695 -8.867 1.00 91.38 90 LEU A O 1
ATOM 736 N N . ARG A 1 91 ? -1.602 -0.701 -8.465 1.00 91.81 91 ARG A N 1
ATOM 737 C CA . ARG A 1 91 ? -2.406 -1.728 -7.800 1.00 91.81 91 ARG A CA 1
ATOM 738 C C . ARG A 1 91 ? -2.134 -1.713 -6.308 1.00 91.81 91 ARG A C 1
ATOM 740 O O . ARG A 1 91 ? -0.984 -1.830 -5.906 1.00 91.81 91 ARG A O 1
ATOM 747 N N . ILE A 1 92 ? -3.189 -1.669 -5.504 1.00 93.56 92 ILE A N 1
ATOM 748 C CA . ILE A 1 92 ? -3.124 -1.768 -4.049 1.00 93.56 92 ILE A CA 1
ATOM 749 C C . ILE A 1 92 ? -3.840 -3.036 -3.571 1.00 93.56 92 ILE A C 1
ATOM 751 O O . ILE A 1 92 ? -4.957 -3.345 -3.983 1.00 93.56 92 ILE A O 1
ATOM 755 N N . VAL A 1 93 ? -3.168 -3.824 -2.736 1.00 93.25 93 VAL A N 1
ATOM 756 C CA . VAL A 1 93 ? -3.677 -5.094 -2.200 1.00 93.25 93 VAL A CA 1
ATOM 757 C C . VAL A 1 93 ? -3.339 -5.242 -0.721 1.00 93.25 93 VAL A C 1
ATOM 759 O O . VAL A 1 93 ? -2.575 -4.463 -0.143 1.00 93.25 93 VAL A O 1
ATOM 762 N N . LYS A 1 94 ? -3.934 -6.253 -0.082 1.00 92.50 94 LYS A N 1
ATOM 763 C CA . LYS A 1 94 ? -3.587 -6.619 1.291 1.00 92.50 94 LYS A CA 1
ATOM 764 C C . LYS A 1 94 ? -2.114 -7.027 1.321 1.00 92.50 94 LYS A C 1
ATOM 766 O O . LYS A 1 94 ? -1.699 -7.866 0.525 1.00 92.50 94 LYS A O 1
ATOM 771 N N . ALA A 1 95 ? -1.341 -6.421 2.218 1.00 85.69 95 ALA A N 1
ATOM 772 C CA . ALA A 1 95 ? 0.017 -6.882 2.470 1.00 85.69 95 ALA A CA 1
ATOM 773 C C . ALA A 1 95 ? -0.079 -8.222 3.210 1.00 85.69 95 ALA A C 1
ATOM 775 O O . ALA A 1 95 ? -0.852 -8.340 4.162 1.00 85.69 95 ALA A O 1
ATOM 776 N N . LEU A 1 96 ? 0.651 -9.234 2.748 1.00 77.44 96 LEU A N 1
ATOM 777 C CA . LEU A 1 96 ? 0.798 -10.470 3.506 1.00 77.44 96 LEU A CA 1
ATOM 778 C C . LEU A 1 96 ? 1.755 -10.184 4.663 1.00 77.44 96 LEU A C 1
ATOM 780 O O . LEU A 1 96 ? 2.815 -9.600 4.442 1.00 77.44 96 LEU A O 1
ATOM 784 N N . ALA A 1 97 ? 1.380 -10.574 5.880 1.00 62.75 97 ALA A N 1
ATOM 785 C CA . ALA A 1 97 ? 2.329 -10.571 6.983 1.00 62.75 97 ALA A CA 1
ATOM 786 C C . ALA A 1 97 ? 3.485 -11.532 6.640 1.00 62.75 97 ALA A C 1
ATOM 788 O O . ALA A 1 97 ? 3.217 -12.598 6.067 1.00 62.75 97 ALA A O 1
ATOM 789 N N . PRO A 1 98 ? 4.746 -11.180 6.950 1.00 56.59 98 PRO A N 1
ATOM 790 C CA . PRO A 1 98 ? 5.832 -12.147 6.873 1.00 56.59 98 PRO A CA 1
ATOM 791 C C . PRO A 1 98 ? 5.471 -13.352 7.757 1.00 56.59 98 PRO A C 1
ATOM 793 O O . PRO A 1 98 ? 5.012 -13.172 8.885 1.00 56.59 98 PRO A O 1
ATOM 796 N N . LYS A 1 99 ? 5.578 -14.559 7.190 1.00 42.78 99 LYS A N 1
ATOM 797 C CA . LYS A 1 99 ? 5.383 -15.822 7.917 1.00 42.78 99 LYS A CA 1
ATOM 798 C C . LYS A 1 99 ? 6.526 -16.076 8.885 1.00 42.78 99 LYS A C 1
ATOM 800 O O . LYS A 1 99 ? 7.670 -15.733 8.513 1.00 42.78 99 LYS A O 1
#

Sequence (99 aa):
AFIGGLPFEIDEEKLRESVEEKFGKVLWIEVVRERVRITDTGSLSLAENMRNFGNHHSLFKKCAFVEFSEKSCYDNAINQRTFTFNGMQLRIVKALAPK

Secondary structure (DSSP, 8-state):
-EEEEE-SS--HHHHHHHHHHHH--EEEEEEEEEE----STT-HHHHHHTTSS-----SEEEEEEEEESSHHHHHHHHHH-EEEETTEEEEEEPPPPP-

Radius of gyration: 15.54 Å; chains: 1; bounding box: 31×34×40 Å

Foldseek 3Di:
DKKWDDDPDDDQVLVQVQLCVQQHAWPDKDKDKDQDDPDDPVCPVVVVVVVVPPDPPHPIIIMMDTHGPDPRSVVSLQVVQWDADPNDIMGDHDDDDDD

InterPro domains:
  IPR000504 RNA recognition motif domain [PS50102] (1-99)
  IPR000504 RNA recognition motif domain [SM00360] (2-93)
  IPR012677 Nucleotide-binding alpha-beta plait domain superfamily [G3DSA:3.30.70.330] (1-95)
  IPR035979 RNA-binding domain superfamily [SSF54928] (2-96)

Organism: NCBI:txid94023